Protein AF-A0A7S1YY58-F1 (afdb_monomer_lite)

InterPro domains:
  IPR053159 Hybrid Signal Transduction Histidine Kinase [PTHR43642] (2-105)

Foldseek 3Di:
DLLPWDAQPDPVLVVLLVVLLVVLVVCVVPPVVCNLVSLVVLCVSCVPRNDDLSVLVSLLLVLLCCCPVVVNPVSSVVSNVVSVVSCVVVVPVVCVVVSCCSNPVD

Radius of gyration: 12.6 Å; chains: 1; bounding box: 30×30×32 Å

Structure (mmCIF, N/CA/C/O backbone):
data_AF-A0A7S1YY58-F1
#
_entry.id   AF-A0A7S1YY58-F1
#
loop_
_atom_site.group_PDB
_atom_site.id
_atom_site.type_symbol
_atom_site.label_atom_id
_atom_site.label_alt_id
_atom_site.label_comp_id
_atom_site.label_asym_id
_atom_site.label_entity_id
_atom_site.label_seq_id
_atom_site.pdbx_PDB_ins_code
_atom_site.Cartn_x
_atom_site.Cartn_y
_atom_site.Cartn_z
_atom_site.occupancy
_atom_site.B_iso_or_equiv
_atom_site.auth_seq_id
_atom_site.auth_comp_id
_atom_site.auth_asym_id
_atom_site.auth_atom_id
_atom_site.pdbx_PDB_model_num
ATOM 1 N N . ALA A 1 1 ? 1.143 -13.437 6.756 1.00 43.53 1 ALA A N 1
ATOM 2 C CA . ALA A 1 1 ? 1.042 -13.015 8.170 1.00 43.53 1 ALA A CA 1
ATOM 3 C C . ALA A 1 1 ? 0.498 -11.587 8.355 1.00 43.53 1 ALA A C 1
ATOM 5 O O . ALA A 1 1 ? -0.187 -11.362 9.337 1.00 43.53 1 ALA A O 1
ATOM 6 N N . ILE A 1 2 ? 0.712 -10.640 7.424 1.00 44.81 2 ILE A N 1
ATOM 7 C CA . ILE A 1 2 ? 0.232 -9.239 7.549 1.00 44.81 2 ILE A CA 1
ATOM 8 C C . ILE A 1 2 ? -1.286 -9.095 7.289 1.00 44.81 2 ILE A C 1
ATOM 10 O O . ILE A 1 2 ? -1.938 -8.234 7.863 1.00 44.81 2 ILE A O 1
ATOM 14 N N . LEU A 1 3 ? -1.889 -9.998 6.505 1.00 50.84 3 LEU A N 1
ATOM 15 C CA . LEU A 1 3 ? -3.344 -10.041 6.264 1.00 50.84 3 LEU A CA 1
ATOM 16 C C . LEU A 1 3 ? -4.195 -10.258 7.531 1.00 50.84 3 LEU A C 1
ATOM 18 O O . LEU A 1 3 ? -5.400 -10.025 7.490 1.00 50.84 3 LEU A O 1
ATOM 22 N N . ASN A 1 4 ? -3.567 -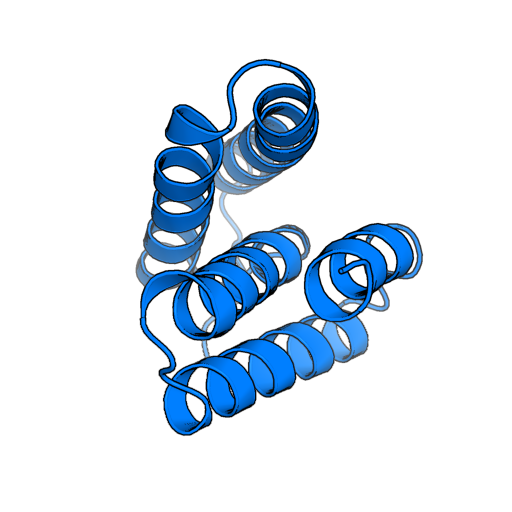10.667 8.640 1.00 53.09 4 ASN A N 1
ATOM 23 C CA . ASN A 1 4 ? -4.209 -10.851 9.940 1.00 53.09 4 ASN A CA 1
ATOM 24 C C . ASN A 1 4 ? -4.045 -9.633 10.869 1.00 53.09 4 ASN A C 1
ATOM 26 O O . ASN A 1 4 ? -4.349 -9.718 12.055 1.00 53.09 4 ASN A O 1
ATOM 30 N N . GLN A 1 5 ? -3.519 -8.511 10.361 1.00 61.03 5 GLN A N 1
ATOM 31 C CA . GLN A 1 5 ? -3.460 -7.278 11.137 1.00 61.03 5 GLN A CA 1
ATOM 32 C C . GLN A 1 5 ? -4.868 -6.721 11.381 1.00 61.03 5 GLN A C 1
ATOM 34 O O . GLN A 1 5 ? -5.767 -6.816 10.534 1.00 61.03 5 GLN A O 1
ATOM 39 N N . HIS A 1 6 ? -5.020 -6.149 12.575 1.00 73.56 6 HIS A N 1
ATOM 40 C CA . HIS A 1 6 ? -6.200 -5.427 13.028 1.00 73.56 6 HIS A CA 1
ATOM 41 C C . HIS A 1 6 ? -6.580 -4.322 12.029 1.00 73.56 6 HIS A C 1
ATOM 43 O O . HIS A 1 6 ? -5.728 -3.786 11.314 1.00 73.56 6 HIS A O 1
ATOM 49 N N . VAL A 1 7 ? -7.875 -4.030 11.941 1.00 81.00 7 VAL A N 1
ATOM 50 C CA . VAL A 1 7 ? -8.390 -2.931 11.119 1.00 81.00 7 VAL A CA 1
ATOM 51 C C . VAL A 1 7 ? -7.946 -1.620 11.760 1.00 81.00 7 VAL A C 1
ATOM 53 O O . VAL A 1 7 ? -7.957 -1.503 12.974 1.00 81.00 7 VAL A O 1
ATOM 56 N N . MET A 1 8 ? -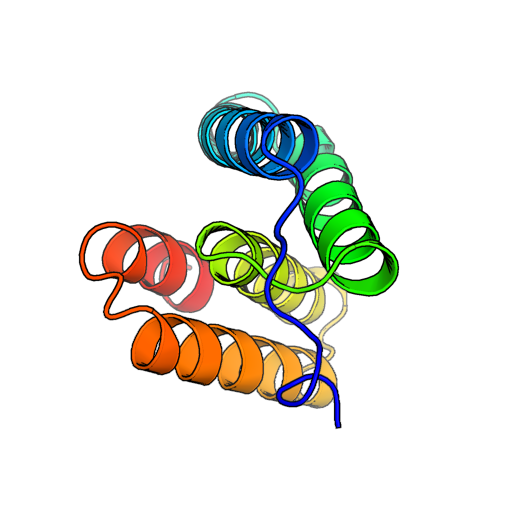7.541 -0.633 10.968 1.00 84.81 8 MET A N 1
ATOM 57 C CA . MET A 1 8 ? -7.250 0.693 11.508 1.00 84.81 8 MET A CA 1
ATOM 58 C C . MET A 1 8 ? -8.540 1.320 12.061 1.00 84.81 8 MET A C 1
ATOM 60 O O . MET A 1 8 ? -9.447 1.602 11.284 1.00 84.81 8 MET A O 1
ATOM 64 N N . GLU A 1 9 ? -8.623 1.526 13.380 1.00 86.25 9 GLU A N 1
ATOM 65 C CA . GLU A 1 9 ? -9.813 2.085 14.057 1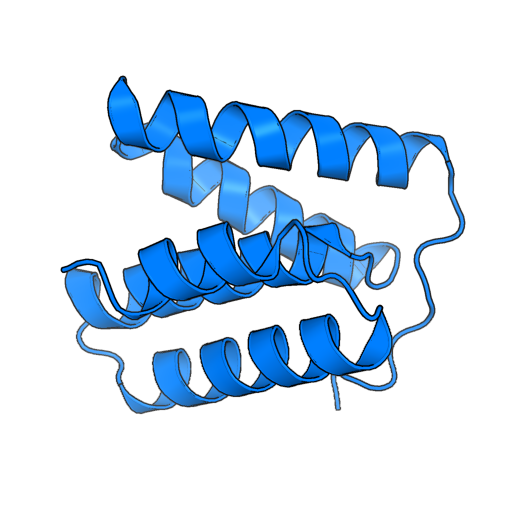.00 86.25 9 GLU A CA 1
ATOM 66 C C . GLU A 1 9 ? -9.700 3.591 14.354 1.00 86.25 9 GLU A C 1
ATOM 68 O O . GLU A 1 9 ? -10.706 4.295 14.434 1.00 86.25 9 GLU A O 1
ATOM 73 N N . ASP A 1 10 ? -8.478 4.118 14.475 1.00 86.94 10 ASP A N 1
ATOM 74 C CA . ASP A 1 10 ? -8.249 5.536 14.769 1.00 86.94 10 ASP A CA 1
ATOM 75 C C . ASP A 1 10 ? -8.632 6.419 13.565 1.00 86.94 10 ASP A C 1
ATOM 77 O O . ASP A 1 10 ? -7.970 6.424 12.519 1.00 86.94 10 ASP A O 1
ATOM 81 N N . ALA A 1 11 ? -9.691 7.216 13.736 1.00 86.94 11 ALA A N 1
ATOM 82 C CA . ALA A 1 11 ? -10.218 8.126 12.722 1.00 86.94 11 ALA A CA 1
ATOM 83 C C . ALA A 1 11 ? -9.181 9.143 12.212 1.00 86.94 11 ALA A C 1
ATOM 85 O O . ALA A 1 11 ? -9.180 9.478 11.025 1.00 86.94 11 ALA A O 1
ATOM 86 N N . SER A 1 12 ? -8.260 9.595 13.067 1.00 88.75 12 SER A N 1
ATOM 87 C CA . SER A 1 12 ? -7.190 10.520 12.676 1.00 88.75 12 SER A CA 1
ATOM 88 C C . SER A 1 12 ? -6.180 9.835 11.757 1.00 88.75 12 SER A C 1
ATOM 90 O O . SER A 1 12 ? -5.679 10.439 10.806 1.00 88.75 12 SER A O 1
ATOM 92 N N . LYS A 1 13 ? -5.899 8.549 11.996 1.00 87.38 13 LYS A N 1
ATOM 93 C CA . LYS A 1 13 ? -5.002 7.744 11.152 1.00 87.38 13 LYS A CA 1
ATOM 94 C C . LYS A 1 13 ? -5.651 7.414 9.815 1.00 87.38 13 LYS A C 1
ATOM 96 O O . LYS A 1 13 ? -4.991 7.544 8.786 1.00 87.38 13 LYS A O 1
ATOM 101 N N . ILE A 1 14 ? -6.946 7.096 9.810 1.00 87.38 14 ILE A N 1
ATOM 102 C CA . ILE A 1 14 ? -7.718 6.904 8.575 1.00 87.38 14 ILE A CA 1
ATOM 103 C C . ILE A 1 14 ? -7.717 8.196 7.742 1.00 87.38 14 ILE A C 1
ATOM 105 O O . ILE A 1 14 ? -7.467 8.157 6.536 1.00 87.38 14 ILE A O 1
ATOM 109 N N . ALA A 1 15 ? -7.932 9.356 8.370 1.00 87.69 15 ALA A N 1
ATOM 110 C CA . ALA A 1 15 ? -7.869 10.648 7.688 1.00 87.69 15 ALA A CA 1
ATOM 111 C C . ALA A 1 15 ? -6.474 10.922 7.099 1.00 87.69 15 ALA A C 1
ATOM 113 O O . ALA A 1 15 ? -6.364 11.337 5.943 1.00 87.69 15 ALA A O 1
ATOM 114 N N . ALA A 1 16 ? -5.407 10.618 7.845 1.00 89.44 16 ALA A N 1
ATOM 115 C CA . ALA A 1 16 ? -4.036 10.728 7.350 1.00 89.44 16 ALA A CA 1
ATOM 116 C C . ALA A 1 16 ? -3.775 9.803 6.149 1.00 89.44 16 ALA A C 1
ATOM 118 O O . ALA A 1 16 ? -3.176 10.231 5.165 1.00 89.44 16 ALA A O 1
ATOM 119 N N . MET A 1 17 ? -4.261 8.559 6.191 1.00 89.62 17 MET A N 1
ATOM 120 C CA . MET A 1 17 ? -4.151 7.605 5.083 1.00 89.62 17 MET A CA 1
ATOM 121 C C . MET A 1 17 ? -4.868 8.098 3.820 1.00 89.62 17 MET A C 1
ATOM 123 O O . MET A 1 17 ? -4.305 8.019 2.728 1.00 89.62 17 MET A O 1
ATOM 127 N N . ARG A 1 18 ? -6.069 8.672 3.958 1.00 87.56 18 ARG A N 1
ATOM 128 C CA . ARG A 1 18 ? -6.809 9.296 2.846 1.00 87.56 18 ARG A CA 1
ATOM 129 C C . ARG A 1 18 ? -6.070 10.489 2.260 1.00 87.56 18 ARG A C 1
ATOM 131 O O . ARG A 1 18 ? -5.934 10.590 1.043 1.00 87.56 18 ARG A O 1
ATOM 138 N N . PHE A 1 19 ? -5.563 11.366 3.122 1.00 88.94 19 PHE A N 1
ATOM 139 C CA . PHE A 1 19 ? -4.794 12.534 2.709 1.00 88.94 19 PHE A CA 1
ATOM 140 C C . PHE A 1 19 ? -3.527 12.131 1.945 1.00 88.94 19 PHE A C 1
ATOM 142 O O . PHE A 1 19 ? -3.273 12.634 0.851 1.00 88.94 19 PHE A O 1
ATOM 149 N N . LEU A 1 20 ? -2.779 11.155 2.467 1.00 86.19 20 LEU A N 1
ATOM 150 C CA . LEU A 1 20 ? -1.619 10.587 1.783 1.00 86.19 20 LEU A CA 1
ATOM 151 C C . LEU A 1 20 ? -2.004 9.938 0.451 1.00 86.19 20 LEU A C 1
ATOM 153 O O . LEU A 1 20 ? -1.317 10.159 -0.539 1.00 86.19 20 LEU A O 1
ATOM 157 N N . GLY A 1 21 ? -3.110 9.194 0.392 1.00 83.50 21 GLY A N 1
ATOM 158 C CA . GLY A 1 21 ? -3.576 8.565 -0.844 1.00 83.50 21 GLY A CA 1
ATOM 159 C C . GLY A 1 21 ? -3.933 9.570 -1.945 1.00 83.50 21 GLY A C 1
ATOM 160 O O . GLY A 1 21 ? -3.642 9.322 -3.115 1.00 83.50 21 GLY A O 1
ATOM 161 N N . LEU A 1 22 ? -4.506 10.724 -1.586 1.00 83.19 22 LEU A N 1
ATOM 162 C CA . LEU A 1 22 ? -4.720 11.830 -2.525 1.00 83.19 22 LEU A CA 1
ATOM 163 C C . LEU A 1 22 ? -3.384 12.409 -2.997 1.00 83.19 22 LEU A C 1
ATOM 165 O O . LEU A 1 22 ? -3.156 12.549 -4.198 1.00 83.19 22 LEU A O 1
ATOM 169 N N . LEU A 1 23 ? -2.481 12.703 -2.061 1.00 82.88 23 LEU A N 1
ATOM 170 C CA . LEU A 1 23 ? -1.186 13.298 -2.371 1.00 82.88 23 LEU A CA 1
ATOM 171 C C . LEU A 1 23 ? -0.289 12.395 -3.220 1.00 82.88 23 LEU A C 1
ATOM 173 O O . LEU A 1 23 ? 0.407 12.914 -4.086 1.00 82.88 23 LEU A O 1
ATOM 177 N N . VAL A 1 24 ? -0.323 11.072 -3.029 1.00 78.50 24 VAL A N 1
ATOM 178 C CA . VAL A 1 24 ? 0.425 10.107 -3.854 1.00 78.50 24 VAL A CA 1
ATOM 179 C C . VAL A 1 24 ? 0.078 10.274 -5.330 1.00 78.50 24 VAL A C 1
ATOM 181 O O . VAL A 1 24 ? 0.974 10.285 -6.171 1.00 78.50 24 VAL A O 1
ATOM 184 N N . PHE A 1 25 ? -1.200 10.483 -5.651 1.00 72.62 25 PHE A N 1
ATOM 185 C CA . PHE A 1 25 ? -1.644 10.678 -7.029 1.00 72.62 25 PHE A CA 1
ATOM 186 C C . PHE A 1 25 ? -1.092 11.981 -7.632 1.00 72.62 25 PHE A C 1
ATOM 188 O O . PHE A 1 25 ? -0.538 11.984 -8.732 1.00 72.62 25 PHE A O 1
ATOM 195 N N . TYR A 1 26 ? -1.165 13.086 -6.884 1.00 77.50 26 TYR A N 1
ATOM 196 C CA . TYR A 1 26 ? -0.589 14.367 -7.309 1.00 77.50 26 TYR A CA 1
ATOM 197 C C . TYR A 1 26 ? 0.937 14.319 -7.413 1.00 77.50 26 TYR A C 1
ATOM 199 O O . TYR A 1 26 ? 1.516 14.868 -8.351 1.00 77.50 26 TYR A O 1
ATOM 207 N N . ALA A 1 27 ? 1.600 13.646 -6.474 1.00 77.62 27 ALA A N 1
ATOM 208 C CA . ALA A 1 27 ? 3.044 13.472 -6.479 1.00 77.62 27 ALA A CA 1
ATOM 209 C C . ALA A 1 27 ? 3.490 12.638 -7.683 1.00 77.62 27 ALA A C 1
ATOM 211 O O . ALA A 1 27 ? 4.491 12.974 -8.309 1.00 77.62 27 ALA A O 1
ATOM 212 N N . TRP A 1 28 ? 2.731 11.611 -8.063 1.00 67.81 28 TRP A N 1
ATOM 213 C CA . TRP A 1 28 ? 3.030 10.820 -9.252 1.00 67.81 28 TRP A CA 1
ATOM 214 C C . TRP A 1 28 ? 2.980 11.655 -10.543 1.00 67.81 28 TRP A C 1
ATOM 216 O O . TRP A 1 28 ? 3.870 11.523 -11.384 1.00 67.81 28 TRP A O 1
ATOM 226 N N . MET A 1 29 ? 2.015 12.576 -10.661 1.00 72.75 29 MET A N 1
ATOM 227 C CA . MET A 1 29 ? 1.897 13.472 -11.821 1.00 72.75 29 MET A CA 1
ATOM 228 C C . MET A 1 29 ? 2.919 14.620 -11.820 1.00 72.75 29 MET A C 1
ATOM 230 O O . MET A 1 29 ? 3.459 14.952 -12.872 1.00 72.75 29 MET A O 1
ATOM 234 N N . GLY A 1 30 ? 3.191 15.241 -10.666 1.00 75.06 30 GLY A N 1
ATOM 235 C CA . GLY A 1 30 ? 3.973 16.484 -10.592 1.00 75.06 30 GLY A CA 1
ATOM 236 C C . GLY A 1 30 ? 5.407 16.346 -10.071 1.00 75.06 30 GLY A C 1
ATOM 237 O O . GLY A 1 30 ? 6.300 17.054 -10.528 1.00 75.06 30 GLY A O 1
ATOM 238 N N . LYS A 1 31 ? 5.658 15.456 -9.101 1.00 74.88 31 LYS A N 1
ATOM 239 C CA . LYS A 1 31 ? 6.970 15.278 -8.446 1.00 74.88 31 LYS A CA 1
ATOM 240 C C . LYS A 1 31 ? 7.207 13.818 -8.059 1.00 74.88 31 LYS A C 1
ATOM 242 O O . LYS A 1 31 ? 7.116 13.439 -6.887 1.00 74.88 31 LYS A O 1
ATOM 247 N N . LYS A 1 32 ? 7.583 13.009 -9.056 1.00 69.50 32 LYS A N 1
ATOM 248 C CA . LYS A 1 32 ? 7.771 11.548 -8.944 1.00 69.50 32 LYS A CA 1
ATOM 249 C C . LYS A 1 32 ? 8.655 11.107 -7.766 1.00 69.50 32 LYS A C 1
ATOM 251 O O . LYS A 1 32 ? 8.419 10.049 -7.198 1.00 69.50 32 LYS A O 1
ATOM 256 N N . GLN A 1 33 ? 9.624 11.926 -7.357 1.00 75.50 33 GLN A N 1
ATOM 257 C CA . GLN A 1 33 ? 10.554 11.646 -6.250 1.00 75.50 33 GLN A CA 1
ATOM 258 C C . GLN A 1 33 ? 9.885 11.616 -4.863 1.00 75.50 33 GLN A C 1
ATOM 260 O O . GLN A 1 33 ? 10.385 10.955 -3.959 1.00 75.50 33 GLN A O 1
ATOM 265 N N . ILE A 1 34 ? 8.755 12.310 -4.680 1.00 78.06 34 ILE A N 1
ATOM 266 C CA . ILE A 1 34 ? 8.063 12.394 -3.381 1.00 78.06 34 ILE A CA 1
ATOM 267 C C . ILE A 1 34 ? 7.064 11.238 -3.210 1.00 78.06 34 ILE A C 1
ATOM 269 O O . ILE A 1 34 ? 6.800 10.800 -2.091 1.00 78.06 34 ILE A O 1
ATOM 273 N N . SER A 1 35 ? 6.562 10.692 -4.320 1.00 75.69 35 SER A N 1
ATOM 274 C CA . SER A 1 35 ? 5.655 9.540 -4.343 1.00 75.69 35 SER A CA 1
ATOM 275 C C . SER A 1 35 ? 6.137 8.356 -3.481 1.00 75.69 35 SER A C 1
ATOM 277 O O . SER A 1 35 ? 5.373 7.930 -2.613 1.00 75.69 35 SER A O 1
ATOM 279 N N . PRO A 1 36 ? 7.385 7.848 -3.615 1.00 78.25 36 PRO A N 1
ATOM 280 C CA . PRO A 1 36 ? 7.850 6.712 -2.816 1.00 78.25 36 PRO A CA 1
ATOM 281 C C . PRO A 1 36 ? 7.890 7.005 -1.309 1.00 78.25 36 PRO A C 1
ATOM 283 O O . PRO A 1 36 ? 7.546 6.133 -0.509 1.00 78.25 36 PRO A O 1
ATOM 286 N N . LEU A 1 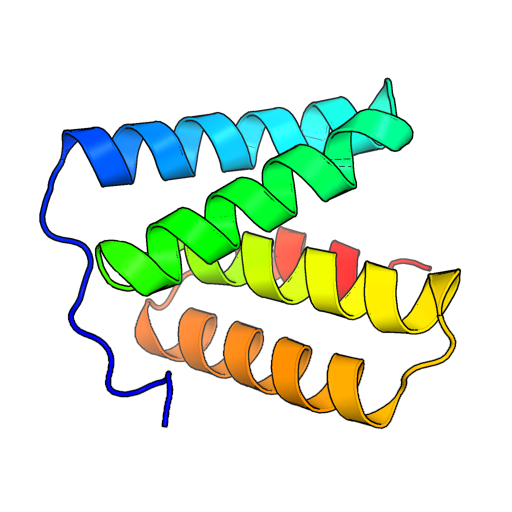37 ? 8.230 8.236 -0.906 1.00 84.50 37 LEU A N 1
ATOM 287 C CA . LEU A 1 37 ? 8.232 8.647 0.504 1.00 84.50 37 LEU A CA 1
ATOM 288 C C . LEU A 1 37 ? 6.818 8.612 1.095 1.00 84.50 37 LEU A C 1
ATOM 290 O O . LEU A 1 37 ? 6.611 8.099 2.196 1.00 84.50 37 LEU A O 1
ATOM 294 N N . MET A 1 38 ? 5.832 9.108 0.346 1.00 84.88 38 MET A N 1
ATOM 295 C CA . MET A 1 38 ? 4.431 9.079 0.767 1.00 84.88 38 MET A CA 1
ATOM 296 C C . MET A 1 38 ? 3.908 7.645 0.873 1.00 84.88 38 MET A C 1
ATOM 298 O O . MET A 1 38 ? 3.286 7.287 1.873 1.00 84.88 38 MET A O 1
ATOM 302 N N . THR A 1 39 ? 4.221 6.792 -0.104 1.00 84.38 39 THR A N 1
ATOM 303 C CA . THR A 1 39 ? 3.776 5.391 -0.099 1.00 84.38 39 THR A CA 1
ATOM 304 C C . THR A 1 39 ? 4.441 4.585 1.015 1.00 84.38 39 THR A C 1
ATOM 306 O O . THR A 1 39 ? 3.772 3.797 1.681 1.00 84.38 39 THR A O 1
ATOM 309 N N . MET A 1 40 ? 5.722 4.839 1.311 1.00 85.81 40 MET A N 1
ATOM 310 C CA . MET A 1 40 ? 6.395 4.246 2.470 1.00 85.81 40 MET A CA 1
ATOM 311 C C . MET A 1 40 ? 5.743 4.687 3.780 1.00 85.81 40 MET A C 1
ATOM 313 O O . MET A 1 40 ? 5.566 3.868 4.682 1.00 85.81 40 MET A O 1
ATOM 317 N N . ARG A 1 41 ? 5.325 5.955 3.886 1.00 88.81 41 ARG A N 1
ATOM 318 C CA . ARG A 1 41 ? 4.621 6.440 5.076 1.00 88.81 41 ARG A CA 1
ATOM 319 C C . ARG A 1 41 ? 3.266 5.758 5.264 1.00 88.81 41 ARG A C 1
ATOM 321 O O . ARG A 1 41 ? 2.932 5.399 6.392 1.00 88.81 41 ARG A O 1
ATOM 328 N N . MET A 1 42 ? 2.524 5.526 4.181 1.00 88.38 42 MET A N 1
ATOM 329 C CA . MET A 1 42 ? 1.275 4.755 4.218 1.00 88.38 42 MET A CA 1
ATOM 330 C C . MET A 1 42 ? 1.510 3.317 4.699 1.00 88.38 42 MET A C 1
ATOM 332 O O . MET A 1 42 ? 0.764 2.818 5.541 1.00 88.38 42 MET A O 1
ATOM 336 N N . VAL A 1 43 ? 2.575 2.662 4.225 1.00 87.94 43 VAL A N 1
ATOM 337 C CA . VAL A 1 43 ? 2.948 1.314 4.683 1.00 87.94 43 VAL A CA 1
ATOM 338 C C . VAL A 1 43 ? 3.322 1.312 6.167 1.00 87.94 43 VAL A C 1
ATOM 340 O O . VAL A 1 43 ? 2.829 0.468 6.908 1.00 87.94 43 VAL A O 1
ATOM 343 N N . GLN A 1 44 ? 4.119 2.278 6.634 1.00 88.88 44 GLN A N 1
ATOM 344 C CA . GLN A 1 44 ? 4.464 2.401 8.057 1.00 88.88 44 GLN A CA 1
ATOM 345 C C . GLN A 1 44 ? 3.224 2.566 8.941 1.00 88.88 44 GLN A C 1
ATOM 347 O O . GLN A 1 44 ? 3.089 1.865 9.939 1.00 88.88 44 GLN A O 1
ATOM 352 N N . LEU A 1 45 ? 2.300 3.457 8.565 1.00 87.38 45 LEU A N 1
ATOM 353 C CA . LEU A 1 45 ? 1.046 3.640 9.299 1.00 87.38 45 LEU A CA 1
ATOM 354 C C . LEU A 1 45 ? 0.226 2.350 9.335 1.00 87.38 45 LEU A C 1
ATOM 356 O O . LEU A 1 45 ? -0.313 2.009 10.384 1.00 87.38 45 LEU A O 1
ATOM 360 N N . SER A 1 46 ? 0.201 1.616 8.223 1.00 87.50 46 SER A N 1
ATOM 361 C CA . SER A 1 46 ? -0.505 0.337 8.125 1.00 87.50 46 SER A CA 1
ATOM 362 C C . SER A 1 46 ? 0.093 -0.727 9.052 1.00 87.50 46 SER A C 1
ATOM 364 O O . SER A 1 46 ? -0.630 -1.471 9.706 1.00 87.50 46 SER A O 1
ATOM 366 N N . LEU A 1 47 ? 1.425 -0.776 9.150 1.00 85.94 47 LEU A N 1
ATOM 367 C CA . LEU A 1 47 ? 2.125 -1.721 10.019 1.00 85.94 47 LEU A CA 1
ATOM 368 C C . LEU A 1 47 ? 1.957 -1.386 11.506 1.00 85.94 47 LEU A C 1
ATOM 370 O O . LEU A 1 47 ? 1.877 -2.309 12.314 1.00 85.94 47 LEU A O 1
ATOM 374 N N . SER A 1 48 ? 1.906 -0.099 11.864 1.00 87.19 48 SER A N 1
ATOM 375 C CA . SER A 1 48 ? 1.822 0.354 13.259 1.00 87.19 48 SER A CA 1
ATOM 376 C C . SER A 1 48 ? 0.399 0.432 13.813 1.00 87.19 48 SER A C 1
ATOM 378 O O . SER A 1 48 ? 0.210 0.180 14.997 1.00 87.19 48 SER A O 1
ATOM 380 N N . PHE A 1 49 ? -0.588 0.808 12.994 1.00 85.50 49 PHE A N 1
ATOM 381 C CA . PHE A 1 49 ? -1.955 1.113 13.448 1.00 85.50 49 PHE A CA 1
ATOM 382 C C . PHE A 1 49 ? -3.021 0.202 12.832 1.00 85.50 49 PHE A C 1
ATOM 384 O O . PHE A 1 49 ? -4.209 0.434 13.032 1.00 85.50 49 PHE A O 1
ATOM 391 N N . GLY A 1 50 ? -2.609 -0.831 12.100 1.00 86.06 50 GLY A N 1
ATOM 392 C CA . GLY A 1 50 ? -3.522 -1.708 11.384 1.00 86.06 50 GLY A CA 1
ATOM 393 C C . GLY A 1 50 ? -3.800 -1.233 9.964 1.00 86.06 50 GLY A C 1
ATOM 394 O O . GLY A 1 50 ? -3.412 -0.143 9.548 1.00 86.06 50 GLY A O 1
ATOM 395 N N . VAL A 1 51 ? -4.462 -2.083 9.190 1.00 87.25 51 VAL A N 1
ATOM 396 C CA . VAL A 1 51 ? -4.689 -1.847 7.760 1.00 87.25 51 VAL A CA 1
ATOM 397 C C . VAL A 1 51 ? -5.989 -1.081 7.514 1.00 87.25 51 VAL A C 1
ATOM 399 O O . VAL A 1 51 ? -6.987 -1.279 8.207 1.00 87.25 51 VAL A O 1
ATOM 402 N N . SER A 1 52 ? -5.982 -0.210 6.507 1.00 85.94 52 SER A N 1
ATOM 403 C CA . SER A 1 52 ? -7.159 0.489 5.989 1.00 85.94 52 SER A CA 1
ATOM 404 C C . SER A 1 52 ? -7.326 0.213 4.493 1.00 85.94 52 SER A C 1
ATOM 406 O O . SER A 1 52 ? -6.481 -0.417 3.851 1.00 85.94 52 SER A O 1
ATOM 408 N N . ARG A 1 53 ? -8.414 0.711 3.903 1.00 82.12 53 ARG A N 1
ATOM 409 C CA . ARG A 1 53 ? -8.658 0.600 2.460 1.00 82.12 53 ARG A CA 1
ATOM 410 C C . ARG A 1 53 ? -7.509 1.204 1.641 1.00 82.12 53 ARG A C 1
ATOM 412 O O . ARG A 1 53 ? -7.078 0.645 0.637 1.00 82.12 53 ARG A O 1
ATOM 419 N N . GLU A 1 54 ? -6.987 2.334 2.095 1.00 84.31 54 GLU A N 1
ATOM 420 C CA . GLU A 1 54 ? -5.904 3.081 1.464 1.00 84.31 54 GLU A CA 1
ATOM 421 C C . GLU A 1 54 ? -4.547 2.375 1.611 1.00 84.31 54 GLU A C 1
ATOM 423 O O . GLU A 1 54 ? -3.644 2.618 0.812 1.00 84.31 54 GLU A O 1
ATOM 428 N N . SER A 1 55 ? -4.391 1.448 2.566 1.00 84.38 55 SER A N 1
ATOM 429 C CA . SER A 1 55 ? -3.189 0.611 2.678 1.00 84.38 55 SER A CA 1
ATOM 430 C C . SER A 1 55 ? -2.925 -0.192 1.405 1.00 84.38 55 SER A C 1
ATOM 432 O O . SER A 1 55 ? -1.764 -0.391 1.050 1.00 84.38 55 SER A O 1
ATOM 434 N N . ALA A 1 56 ? -3.976 -0.603 0.683 1.00 83.31 56 ALA A N 1
ATOM 435 C CA . ALA A 1 56 ? -3.839 -1.295 -0.599 1.00 83.31 56 ALA A CA 1
ATOM 436 C C . ALA A 1 56 ? -3.033 -0.467 -1.613 1.00 83.31 56 ALA A C 1
ATOM 438 O O . ALA A 1 56 ? -2.139 -1.005 -2.264 1.00 83.31 56 ALA A O 1
ATOM 439 N N . LEU A 1 57 ? -3.284 0.847 -1.674 1.00 82.19 57 LEU A N 1
ATOM 440 C CA . LEU A 1 57 ? -2.546 1.779 -2.529 1.00 82.19 57 LEU A CA 1
ATOM 441 C C . LEU A 1 57 ? -1.072 1.877 -2.112 1.00 82.19 57 LEU A C 1
ATOM 443 O O . LEU A 1 57 ? -0.178 1.831 -2.953 1.00 82.19 57 LEU A O 1
ATOM 447 N N . GLY A 1 58 ? -0.810 1.963 -0.804 1.00 83.00 58 GLY A N 1
ATOM 448 C CA . GLY A 1 58 ? 0.553 1.990 -0.273 1.00 83.00 58 GLY A CA 1
ATOM 449 C C . GLY A 1 58 ? 1.353 0.747 -0.676 1.00 83.00 58 GLY A C 1
ATOM 450 O O . GLY A 1 58 ? 2.466 0.866 -1.186 1.00 83.00 58 GLY A O 1
ATOM 451 N N . PHE A 1 59 ? 0.771 -0.445 -0.512 1.00 85.31 59 PHE A N 1
ATOM 452 C CA . PHE A 1 59 ? 1.436 -1.697 -0.876 1.00 85.31 59 PHE A CA 1
ATOM 453 C C . PHE A 1 59 ? 1.624 -1.858 -2.387 1.00 85.31 59 PHE A C 1
ATOM 455 O O . PHE A 1 59 ? 2.703 -2.279 -2.802 1.00 85.31 59 PHE A O 1
ATOM 462 N N . SER A 1 60 ? 0.642 -1.482 -3.213 1.00 82.81 60 SER A N 1
ATOM 463 C CA . SER A 1 60 ? 0.773 -1.570 -4.673 1.00 82.81 60 SER A CA 1
ATOM 464 C C . SER A 1 60 ? 1.844 -0.632 -5.221 1.00 82.81 60 SER A C 1
ATOM 466 O O . SER A 1 60 ? 2.635 -1.025 -6.074 1.00 82.81 60 SER A O 1
ATOM 468 N N . SER A 1 61 ? 1.932 0.595 -4.706 1.00 82.00 61 SER A N 1
ATOM 469 C CA . SER A 1 61 ? 2.940 1.553 -5.165 1.00 82.00 61 SER A CA 1
ATOM 470 C C . SER A 1 61 ? 4.358 1.169 -4.736 1.00 82.00 61 SER A C 1
ATOM 472 O O . SER A 1 61 ? 5.309 1.359 -5.499 1.00 82.00 61 SER A O 1
ATOM 474 N N . VAL A 1 62 ? 4.521 0.580 -3.545 1.00 83.19 62 VAL A N 1
ATOM 475 C CA . VAL A 1 62 ? 5.817 0.023 -3.131 1.00 83.19 62 VAL A CA 1
ATOM 476 C C . VAL A 1 62 ? 6.167 -1.206 -3.971 1.00 83.19 62 VAL A C 1
ATOM 478 O O . VAL A 1 62 ? 7.324 -1.347 -4.360 1.00 83.19 62 VAL A O 1
ATOM 481 N N . ALA A 1 63 ? 5.193 -2.052 -4.320 1.00 83.69 63 ALA A N 1
ATOM 482 C CA . ALA A 1 63 ? 5.412 -3.186 -5.217 1.00 83.69 63 ALA A CA 1
ATOM 483 C C . ALA A 1 63 ? 5.928 -2.739 -6.594 1.00 83.69 63 ALA A C 1
ATOM 485 O O . ALA A 1 63 ? 6.935 -3.262 -7.064 1.00 83.69 63 ALA A O 1
ATOM 486 N N . ALA A 1 64 ? 5.294 -1.726 -7.193 1.00 80.38 64 ALA A N 1
ATOM 487 C CA . ALA A 1 64 ? 5.733 -1.137 -8.457 1.00 80.38 64 ALA A CA 1
ATOM 488 C C . ALA A 1 64 ? 7.153 -0.560 -8.354 1.00 80.38 64 ALA A C 1
ATOM 490 O O . ALA A 1 64 ? 7.994 -0.807 -9.212 1.00 80.38 64 ALA A O 1
ATOM 491 N N . THR A 1 65 ? 7.461 0.137 -7.255 1.00 81.69 65 THR A N 1
ATOM 492 C CA . THR A 1 65 ? 8.810 0.673 -7.012 1.00 81.69 65 THR A CA 1
ATOM 493 C C . THR A 1 65 ? 9.854 -0.444 -6.891 1.00 81.69 65 THR A C 1
ATOM 495 O O . THR A 1 65 ? 10.936 -0.334 -7.461 1.00 81.69 65 THR A O 1
ATOM 498 N N . MET A 1 66 ? 9.542 -1.533 -6.179 1.00 80.81 66 MET A N 1
ATOM 499 C CA . MET A 1 66 ? 10.427 -2.698 -6.039 1.00 80.81 66 MET A CA 1
ATOM 500 C C . MET A 1 66 ? 10.683 -3.381 -7.385 1.00 80.81 66 MET A C 1
ATOM 502 O O . MET A 1 66 ? 11.816 -3.758 -7.672 1.00 80.81 66 MET A O 1
ATOM 506 N N . LEU A 1 67 ? 9.654 -3.496 -8.227 1.00 83.06 67 LEU A N 1
ATOM 507 C CA . LEU A 1 67 ? 9.790 -4.082 -9.556 1.00 83.06 67 LEU A CA 1
ATOM 508 C C . LEU A 1 67 ? 10.615 -3.188 -10.491 1.00 83.06 67 LEU A C 1
ATOM 510 O O . LEU A 1 67 ? 11.609 -3.642 -11.044 1.00 83.06 67 LEU A O 1
ATOM 514 N N . CYS A 1 68 ? 10.225 -1.923 -10.652 1.00 79.31 68 CYS A N 1
ATOM 515 C CA . CYS A 1 68 ? 10.802 -1.040 -11.665 1.00 79.31 68 CYS A CA 1
ATOM 516 C C . CYS A 1 68 ? 12.188 -0.506 -11.293 1.00 79.31 68 CYS A C 1
ATOM 518 O O . CYS A 1 68 ? 13.045 -0.395 -12.164 1.00 79.31 68 CYS A O 1
ATOM 520 N N . ASN A 1 69 ? 12.418 -0.166 -10.022 1.00 81.94 69 ASN A N 1
ATOM 521 C CA . ASN A 1 69 ? 13.667 0.488 -9.621 1.00 81.94 69 ASN A CA 1
ATOM 522 C C . ASN A 1 69 ? 14.711 -0.505 -9.110 1.00 81.94 69 ASN A C 1
ATOM 524 O O . ASN A 1 69 ? 15.903 -0.241 -9.232 1.00 81.94 69 ASN A O 1
ATOM 528 N N . PHE A 1 70 ? 14.270 -1.615 -8.514 1.00 83.19 70 PHE A N 1
ATOM 529 C CA . PHE A 1 70 ? 15.159 -2.591 -7.883 1.00 83.19 70 PHE A CA 1
ATOM 530 C C . PHE A 1 70 ? 15.174 -3.950 -8.596 1.00 83.19 70 PHE A C 1
ATOM 532 O O . PHE A 1 70 ? 16.011 -4.781 -8.265 1.00 83.19 70 PHE A O 1
ATOM 539 N N . GLY A 1 71 ? 14.285 -4.198 -9.568 1.00 83.06 71 GLY A N 1
ATOM 540 C CA . GLY A 1 71 ? 14.202 -5.486 -10.271 1.00 83.06 71 GLY A CA 1
ATOM 541 C C . GLY A 1 71 ? 13.725 -6.650 -9.389 1.00 83.06 71 GLY A C 1
ATOM 542 O O . GLY A 1 71 ? 13.801 -7.811 -9.786 1.00 83.06 71 GLY A O 1
ATOM 543 N N . GLU A 1 72 ? 13.215 -6.359 -8.191 1.00 85.00 72 GLU A N 1
ATOM 544 C CA . GLU A 1 72 ? 12.897 -7.336 -7.149 1.00 85.00 72 GLU A CA 1
ATOM 545 C C . GLU A 1 72 ? 11.504 -7.950 -7.359 1.00 85.00 72 GLU A C 1
ATOM 547 O O . GLU A 1 72 ? 10.551 -7.694 -6.612 1.00 85.00 72 GLU A O 1
ATOM 552 N N . LEU A 1 73 ? 11.376 -8.793 -8.389 1.00 84.56 73 LEU A N 1
ATOM 553 C CA . LEU A 1 73 ? 10.106 -9.405 -8.795 1.00 84.56 73 LEU A CA 1
ATOM 554 C C . LEU A 1 73 ? 9.440 -10.201 -7.665 1.00 84.56 73 LEU A C 1
ATOM 556 O O . LEU A 1 73 ? 8.232 -10.097 -7.460 1.00 84.56 73 LEU A O 1
ATOM 560 N N . GLY A 1 74 ? 10.212 -10.981 -6.903 1.00 84.75 74 GLY A N 1
ATOM 561 C CA . GLY A 1 74 ? 9.665 -11.794 -5.814 1.00 84.75 74 GLY A CA 1
ATOM 562 C C . GLY A 1 74 ? 9.039 -10.940 -4.708 1.00 84.75 74 GLY A C 1
ATOM 563 O O . GLY A 1 74 ? 7.981 -11.277 -4.170 1.00 84.75 74 GLY A O 1
ATOM 564 N N . THR A 1 75 ? 9.664 -9.806 -4.391 1.00 82.25 75 THR A N 1
ATOM 565 C CA . THR A 1 75 ? 9.154 -8.855 -3.399 1.00 82.25 75 THR A CA 1
ATOM 566 C C . THR A 1 75 ? 7.947 -8.096 -3.936 1.00 82.25 75 THR A C 1
ATOM 568 O O . THR A 1 75 ? 6.928 -8.017 -3.245 1.00 82.25 75 THR A O 1
ATOM 571 N N . ALA A 1 76 ? 8.014 -7.626 -5.183 1.00 81.31 76 ALA A N 1
ATOM 572 C CA . ALA A 1 76 ? 6.898 -6.976 -5.856 1.00 81.31 76 ALA A CA 1
ATOM 573 C C . ALA A 1 76 ? 5.664 -7.888 -5.922 1.00 81.31 76 ALA A C 1
ATOM 575 O O . ALA A 1 76 ? 4.576 -7.478 -5.531 1.00 81.31 76 ALA A O 1
ATOM 576 N N . TYR A 1 77 ? 5.829 -9.157 -6.301 1.00 83.00 77 TYR A N 1
ATOM 577 C CA . TYR A 1 77 ? 4.731 -10.120 -6.387 1.00 83.00 77 TYR A CA 1
ATOM 578 C C . TYR A 1 77 ? 4.032 -10.339 -5.038 1.00 83.00 77 TYR A C 1
ATOM 580 O O . TYR A 1 77 ? 2.802 -10.314 -4.959 1.00 83.00 77 TYR A O 1
ATOM 588 N N . ARG A 1 78 ? 4.800 -10.501 -3.949 1.00 84.38 78 ARG A N 1
ATOM 589 C CA . ARG A 1 78 ? 4.229 -10.652 -2.599 1.00 84.38 78 ARG A CA 1
ATOM 590 C C . ARG A 1 78 ? 3.429 -9.419 -2.177 1.00 84.38 78 ARG A C 1
ATOM 592 O O . ARG A 1 78 ? 2.342 -9.569 -1.621 1.00 84.38 78 ARG A O 1
ATOM 599 N N . LEU A 1 79 ? 3.956 -8.223 -2.438 1.00 82.50 79 LEU A N 1
ATOM 600 C CA . LEU A 1 79 ? 3.304 -6.962 -2.083 1.00 82.50 79 LEU A CA 1
ATOM 601 C C . LEU A 1 79 ? 2.047 -6.710 -2.923 1.00 82.50 79 LEU A C 1
ATOM 603 O O . LEU A 1 79 ? 1.009 -6.365 -2.361 1.00 82.50 79 LEU A O 1
ATOM 607 N N . SER A 1 80 ? 2.101 -6.967 -4.231 1.00 81.44 80 SER A N 1
ATOM 608 C CA . SER A 1 80 ? 0.943 -6.869 -5.125 1.00 81.44 80 SER A CA 1
ATOM 609 C C . SER A 1 80 ? -0.160 -7.845 -4.725 1.00 81.44 80 SER A C 1
ATOM 611 O O . SER A 1 80 ? -1.317 -7.448 -4.616 1.00 81.44 80 SER A O 1
ATOM 613 N N . LYS A 1 81 ? 0.182 -9.102 -4.409 1.00 83.62 81 LYS A N 1
ATOM 614 C CA . LYS A 1 81 ? -0.797 -10.084 -3.917 1.00 83.62 81 LYS A CA 1
ATOM 615 C C . LYS A 1 81 ? -1.459 -9.618 -2.620 1.00 83.62 81 LYS A C 1
ATOM 617 O O . LYS A 1 81 ? -2.664 -9.769 -2.453 1.00 83.62 81 LYS A O 1
ATOM 622 N N . MET A 1 82 ? -0.687 -9.008 -1.722 1.00 83.38 82 MET A N 1
ATOM 623 C CA . MET A 1 82 ? -1.222 -8.462 -0.478 1.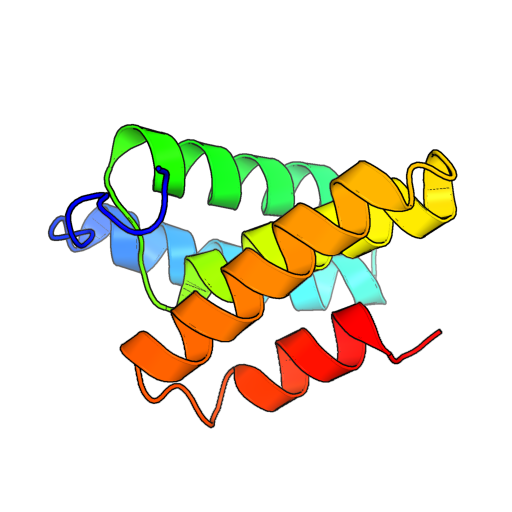00 83.38 82 MET A CA 1
ATOM 624 C C . MET A 1 82 ? -2.164 -7.279 -0.723 1.00 83.38 82 MET A C 1
ATOM 626 O O . MET A 1 82 ? -3.227 -7.222 -0.109 1.00 83.38 82 MET A O 1
ATOM 630 N N . ALA A 1 83 ? -1.807 -6.373 -1.639 1.00 82.19 83 ALA A N 1
ATOM 631 C CA . ALA A 1 83 ? -2.658 -5.257 -2.043 1.00 82.19 83 ALA A CA 1
ATOM 632 C C . ALA A 1 83 ? -3.998 -5.739 -2.629 1.00 82.19 83 ALA A C 1
ATOM 634 O O . ALA A 1 83 ? -5.045 -5.211 -2.261 1.00 82.19 83 ALA A O 1
ATOM 635 N N . ILE A 1 84 ? -3.977 -6.781 -3.469 1.00 79.31 84 ILE A N 1
ATOM 636 C CA . ILE A 1 84 ? -5.184 -7.386 -4.056 1.00 79.31 84 ILE A CA 1
ATOM 637 C C . ILE A 1 84 ? -6.080 -7.991 -2.969 1.00 79.31 84 ILE A C 1
ATOM 639 O O . ILE A 1 84 ? -7.259 -7.655 -2.897 1.00 79.31 84 ILE A O 1
ATOM 643 N N . SER A 1 85 ? -5.527 -8.797 -2.058 1.00 81.81 85 SER A N 1
ATOM 644 C CA . SER A 1 85 ? -6.312 -9.381 -0.959 1.00 81.81 85 SER A CA 1
ATOM 645 C C . SER A 1 85 ? -6.913 -8.321 -0.022 1.00 81.81 85 SER A C 1
ATOM 647 O O . SER A 1 85 ? -7.984 -8.519 0.550 1.00 81.81 85 SER A O 1
ATOM 649 N N . LEU A 1 86 ? -6.246 -7.173 0.134 1.00 79.19 86 LEU A N 1
ATOM 650 C CA . LEU A 1 86 ? -6.782 -6.016 0.852 1.00 79.19 86 LEU A CA 1
ATOM 651 C C . LEU A 1 86 ? -7.959 -5.368 0.108 1.00 79.19 86 LEU A C 1
ATOM 653 O O . LEU A 1 86 ? -8.966 -5.050 0.738 1.00 79.19 86 LEU A O 1
ATOM 657 N N . LEU A 1 87 ? -7.878 -5.209 -1.214 1.00 76.38 87 LEU A N 1
ATOM 658 C CA . LEU A 1 87 ? -8.995 -4.693 -2.016 1.00 76.38 87 LEU A CA 1
ATOM 659 C C . LEU A 1 87 ? -10.229 -5.596 -1.930 1.00 76.38 87 LEU A C 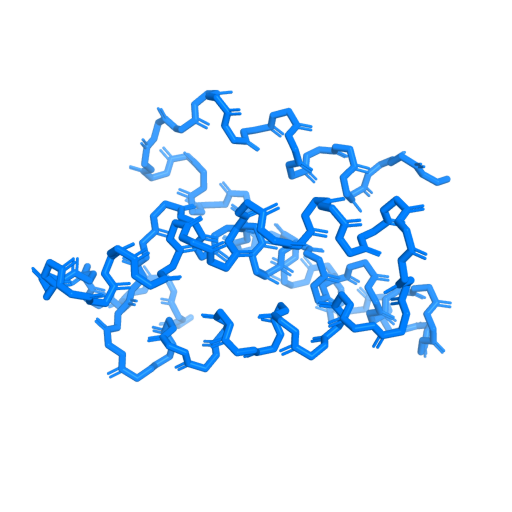1
ATOM 661 O O . LEU A 1 87 ? -11.332 -5.089 -1.716 1.00 76.38 87 LEU A O 1
ATOM 665 N N . GLU A 1 88 ? -10.033 -6.914 -2.026 1.00 77.38 88 GLU A N 1
ATOM 666 C CA . GLU A 1 88 ? -11.099 -7.914 -1.886 1.00 77.38 88 GLU A CA 1
ATOM 667 C C . GLU A 1 88 ? -11.760 -7.837 -0.502 1.00 77.38 88 GLU A C 1
ATOM 669 O O . GLU A 1 88 ? -12.988 -7.810 -0.396 1.00 77.38 88 GLU A O 1
ATOM 674 N N . ARG A 1 89 ? -10.959 -7.712 0.569 1.00 78.50 89 ARG A N 1
ATOM 675 C CA . ARG A 1 89 ? -11.456 -7.595 1.951 1.00 78.50 89 ARG A CA 1
ATOM 676 C C . ARG A 1 89 ? -12.318 -6.349 2.172 1.00 78.50 89 ARG A C 1
ATOM 678 O O . ARG A 1 89 ? -13.300 -6.419 2.906 1.00 78.50 89 ARG A O 1
ATOM 685 N N . TYR A 1 90 ? -11.961 -5.215 1.567 1.00 73.12 90 TYR A N 1
ATOM 686 C CA . TYR A 1 90 ? -12.647 -3.933 1.779 1.00 73.12 90 TYR A CA 1
ATOM 687 C C . TYR A 1 90 ? -13.710 -3.593 0.719 1.00 73.12 90 TYR A C 1
ATOM 689 O O . TYR A 1 90 ? -14.270 -2.490 0.790 1.00 73.12 90 TYR A O 1
ATOM 697 N N . LYS A 1 91 ? -13.976 -4.500 -0.244 1.00 68.62 91 LYS A N 1
ATOM 698 C CA . LYS A 1 91 ? -14.872 -4.290 -1.405 1.00 68.62 91 LYS A CA 1
ATOM 699 C C . LYS A 1 91 ? -14.691 -2.895 -2.014 1.00 68.62 91 LYS A C 1
ATOM 701 O O . LYS A 1 91 ? -15.616 -2.092 -2.106 1.00 68.62 91 LYS A O 1
ATOM 706 N N . ALA A 1 92 ? -13.434 -2.545 -2.260 1.00 59.78 92 ALA A N 1
ATOM 707 C CA . ALA A 1 92 ? -13.008 -1.169 -2.477 1.00 59.78 92 ALA A CA 1
ATOM 708 C C . ALA A 1 92 ? -12.949 -0.795 -3.965 1.00 59.78 92 ALA A C 1
ATOM 710 O O . ALA A 1 92 ? -11.895 -0.370 -4.438 1.00 59.78 92 ALA A O 1
ATOM 711 N N . ASP A 1 93 ? -14.066 -0.928 -4.685 1.00 57.44 93 ASP A N 1
ATOM 712 C CA . ASP A 1 93 ? -14.129 -0.783 -6.152 1.00 57.44 93 ASP A CA 1
ATOM 713 C C . ASP A 1 93 ? -13.601 0.573 -6.668 1.00 57.44 93 ASP A C 1
ATOM 715 O O . ASP A 1 93 ? -12.970 0.640 -7.720 1.00 57.44 93 ASP A O 1
ATOM 719 N N . GLU A 1 94 ? -13.735 1.652 -5.888 1.00 56.91 94 GLU A N 1
ATOM 720 C CA . GLU A 1 94 ? -13.189 2.981 -6.222 1.00 56.91 94 GLU A CA 1
ATOM 721 C C . GLU A 1 94 ? -11.651 3.047 -6.260 1.00 56.91 94 GLU A C 1
ATOM 723 O O . GLU A 1 94 ? -11.077 3.848 -7.000 1.00 56.91 94 GLU A O 1
ATOM 728 N N . ILE A 1 95 ? -10.961 2.241 -5.445 1.00 57.22 95 ILE A N 1
ATOM 729 C CA . ILE A 1 95 ? -9.490 2.267 -5.338 1.00 57.22 95 ILE A CA 1
ATOM 730 C C . ILE A 1 95 ? -8.859 1.166 -6.200 1.00 57.22 95 ILE A C 1
ATOM 732 O O . ILE A 1 95 ? -7.692 1.284 -6.577 1.00 57.22 95 ILE A O 1
ATOM 736 N N . VAL A 1 96 ? -9.641 0.153 -6.595 1.00 58.22 96 VAL A N 1
ATOM 737 C CA . VAL A 1 96 ? -9.227 -0.910 -7.525 1.00 58.22 96 VAL A CA 1
ATOM 738 C C . VAL A 1 96 ? -8.612 -0.316 -8.792 1.00 58.22 96 VAL A C 1
ATOM 740 O O . VAL A 1 96 ? -7.500 -0.692 -9.152 1.00 58.22 96 VAL A O 1
ATOM 743 N N . ALA A 1 97 ? -9.254 0.677 -9.414 1.00 53.88 97 ALA A N 1
ATOM 744 C CA . ALA A 1 97 ? -8.726 1.317 -10.620 1.00 53.88 97 ALA A CA 1
ATOM 745 C C . ALA A 1 97 ? -7.340 1.958 -10.397 1.00 53.88 97 ALA A C 1
ATOM 747 O O . ALA A 1 97 ? -6.453 1.830 -11.236 1.00 53.88 97 ALA A O 1
ATOM 748 N N . ARG A 1 98 ? -7.111 2.598 -9.241 1.00 58.34 98 ARG A N 1
ATOM 749 C CA . ARG A 1 98 ? -5.825 3.247 -8.916 1.00 58.34 98 ARG A CA 1
ATOM 750 C C . ARG A 1 98 ? -4.722 2.233 -8.632 1.00 58.34 98 ARG A C 1
ATOM 752 O O . ARG A 1 98 ? -3.582 2.436 -9.037 1.00 58.34 98 ARG A O 1
ATOM 759 N N . VAL A 1 99 ? -5.069 1.138 -7.962 1.00 58.06 99 VAL A N 1
ATOM 760 C CA . VAL A 1 99 ? -4.144 0.033 -7.684 1.00 58.06 99 VAL A CA 1
ATOM 761 C C . VAL A 1 99 ? -3.786 -0.712 -8.966 1.00 58.06 99 VAL A C 1
ATOM 763 O O . VAL A 1 99 ? -2.617 -1.013 -9.180 1.00 58.06 99 VAL A O 1
ATOM 766 N N . ILE A 1 100 ? -4.758 -0.958 -9.849 1.00 58.62 100 ILE A N 1
ATOM 767 C CA . ILE A 1 100 ? -4.518 -1.606 -11.142 1.00 58.62 100 ILE A CA 1
ATOM 768 C C . ILE A 1 100 ? -3.654 -0.718 -12.036 1.00 58.62 100 ILE A C 1
ATOM 770 O O . ILE A 1 100 ? -2.694 -1.227 -12.598 1.00 58.62 100 ILE A O 1
ATOM 774 N N . VAL A 1 101 ? -3.913 0.591 -12.120 1.00 58.34 101 VAL A N 1
ATOM 775 C CA . VAL A 1 101 ? -3.056 1.517 -12.885 1.00 58.34 101 VAL A CA 1
ATOM 776 C C . VAL A 1 101 ? -1.635 1.563 -12.314 1.00 58.34 101 VAL A C 1
ATOM 778 O O . VAL A 1 101 ? -0.680 1.523 -13.079 1.00 58.34 101 VAL A O 1
ATOM 781 N N . ALA A 1 102 ? -1.460 1.560 -10.990 1.00 55.78 102 ALA A N 1
ATOM 782 C CA . ALA A 1 102 ? -0.126 1.477 -10.389 1.00 55.78 102 ALA A CA 1
ATOM 783 C C . ALA A 1 102 ? 0.571 0.120 -10.632 1.00 55.78 102 ALA A C 1
ATOM 785 O O . ALA A 1 102 ? 1.796 0.070 -10.674 1.00 55.78 102 ALA A O 1
ATOM 786 N N . ALA A 1 103 ? -0.190 -0.971 -10.777 1.00 51.09 103 ALA A N 1
ATOM 787 C CA . ALA A 1 103 ? 0.337 -2.324 -10.965 1.00 51.09 103 ALA A CA 1
ATOM 788 C C . ALA A 1 103 ? 0.533 -2.738 -12.440 1.00 51.09 103 ALA A C 1
ATOM 790 O O . ALA A 1 103 ? 1.362 -3.603 -12.700 1.00 51.09 103 ALA A O 1
ATOM 791 N N . HIS A 1 104 ? -0.220 -2.156 -13.381 1.00 44.09 104 HIS A N 1
ATOM 792 C CA . HIS A 1 104 ? -0.257 -2.537 -14.805 1.00 44.09 104 HIS A CA 1
ATOM 793 C C . HIS A 1 104 ? -0.018 -1.364 -15.775 1.00 44.09 104 HIS A C 1
ATOM 795 O O . HIS A 1 104 ? 0.065 -1.587 -16.976 1.00 44.09 104 HIS A O 1
ATOM 801 N N . GLY A 1 105 ? 0.037 -0.114 -15.303 1.00 45.12 105 GLY A N 1
ATOM 802 C CA . GLY A 1 105 ? 0.078 1.092 -16.143 1.00 45.12 105 GLY A CA 1
ATOM 803 C C . GLY A 1 105 ? 1.463 1.513 -16.641 1.00 45.12 105 GLY A C 1
ATOM 804 O O . GLY A 1 105 ? 1.667 2.707 -16.865 1.00 45.12 105 GLY A O 1
ATOM 805 N N . HIS A 1 106 ? 2.403 0.579 -16.787 1.00 40.09 106 HIS A N 1
ATOM 806 C CA . HIS A 1 106 ? 3.724 0.839 -17.361 1.00 40.09 106 HIS A CA 1
ATOM 807 C C . HIS A 1 106 ? 4.097 -0.209 -18.401 1.00 40.09 106 HIS A C 1
ATOM 809 O O . HIS A 1 106 ? 4.067 -1.410 -18.055 1.00 40.09 106 HIS A O 1
#

Sequence (106 aa):
AILNQHVMEDASKIAAMRFLGLLVFYAWMGKKQISPLMTMRMVQLSLSFGVSRESALGFSSVAATMLCNFGELGTAYRLSKMAISLLERYKADEIVARVIVAAHGH

pLDDT: mean 76.89, std 12.5, range [40.09, 89.62]

Secondary structure (DSSP, 8-state):
-GGGSPB---HHHHHHHHHHHHHHHHHHHH-TTTHHHHHHHHHHHHHHH-B-TTHHHHHHHHHHHHHHHH--HHHHHHHHHHHHHHHHHHT-HHHHHHHHHHHH--

Organism: Trieres chinensis (NCBI:txid1514140)